Protein AF-A0A954G1L8-F1 (afdb_monomer_lite)

pLDDT: mean 90.76, std 8.51, range [53.72, 97.62]

Sequence (125 aa):
VEAFPNSFLGLMLSPDLRASPGRGARSDAYYQRLIANGSLPELLRYLIPRRNLRVDLNEFENHDDRAGIVCALTALCVANNTFTAVGDEDGWIVLPPKEFIQTDLWALLEQNAEDHTGGLIVAGS

Foldseek 3Di:
DDPALLQQLCQLDDPVQNPADDPDCRSVSSLVVCVVVCNVVVLVCVLPVPDDDPDDSVVDPDPVVSVVVSVVSQVSCVVSQFWKWKDFPVDIHIHGGPVSGDPVVVVVLVVVQVVDDRIDIDGGD

Radius of gyration: 14.37 Å; chains: 1; bounding box: 35×32×32 Å

Structure (mmCIF, N/CA/C/O backbone):
data_AF-A0A954G1L8-F1
#
_entry.id   AF-A0A954G1L8-F1
#
loop_
_atom_site.group_PDB
_atom_site.id
_atom_site.type_symbol
_atom_site.label_atom_id
_atom_site.label_alt_id
_atom_site.label_comp_id
_atom_site.label_asym_id
_atom_site.label_entity_id
_atom_site.label_seq_id
_atom_site.pdbx_PDB_ins_code
_atom_site.Cartn_x
_atom_site.Cartn_y
_atom_site.Cartn_z
_atom_site.occupancy
_atom_site.B_iso_or_equiv
_atom_site.auth_seq_id
_atom_site.auth_comp_id
_atom_site.auth_asym_id
_atom_site.auth_atom_id
_atom_site.pdbx_PDB_model_num
ATOM 1 N N . VAL A 1 1 ? -8.629 6.848 -13.670 1.00 53.72 1 VAL A N 1
ATOM 2 C CA . VAL A 1 1 ? -8.009 7.054 -12.339 1.00 53.72 1 VAL A CA 1
ATOM 3 C C . VAL A 1 1 ? -8.340 5.825 -11.535 1.00 53.72 1 VAL A C 1
ATOM 5 O O . VAL A 1 1 ? -9.519 5.576 -11.337 1.00 53.72 1 VAL A O 1
ATOM 8 N N . GLU A 1 2 ? -7.337 5.055 -11.133 1.00 61.00 2 GLU A N 1
ATOM 9 C CA . GLU A 1 2 ? -7.530 3.901 -10.254 1.00 61.00 2 GLU A CA 1
ATOM 10 C C . GLU A 1 2 ? -7.291 4.348 -8.816 1.00 61.00 2 GLU A C 1
ATOM 12 O O . GLU A 1 2 ? -6.195 4.791 -8.484 1.00 61.00 2 GLU A O 1
ATOM 17 N N . ALA A 1 3 ? -8.309 4.317 -7.961 1.00 71.50 3 ALA A N 1
ATOM 18 C CA . ALA A 1 3 ? -8.134 4.742 -6.573 1.00 71.50 3 ALA A CA 1
ATOM 19 C C . ALA A 1 3 ? -7.289 3.727 -5.784 1.00 71.50 3 ALA A C 1
ATOM 21 O O . ALA A 1 3 ? -6.410 4.112 -5.020 1.00 71.50 3 ALA A O 1
ATOM 22 N N . PHE A 1 4 ? -7.506 2.433 -6.027 1.00 81.75 4 PHE A N 1
ATOM 23 C CA . PHE A 1 4 ? -6.999 1.371 -5.164 1.00 81.75 4 PHE A CA 1
ATOM 24 C C . PHE A 1 4 ? -5.472 1.154 -5.227 1.00 81.75 4 PHE A C 1
ATOM 26 O O . PHE A 1 4 ? -4.831 1.361 -4.192 1.00 81.75 4 PHE A O 1
ATOM 33 N N . PRO A 1 5 ? -4.833 0.842 -6.380 1.00 85.75 5 PRO A N 1
ATOM 34 C CA . PRO A 1 5 ? -3.380 0.635 -6.401 1.00 85.75 5 PRO A CA 1
ATOM 35 C C . PRO A 1 5 ? -2.608 1.891 -5.984 1.00 85.75 5 PRO A C 1
ATOM 37 O O . PRO A 1 5 ? -1.552 1.808 -5.361 1.00 85.75 5 PRO A O 1
ATOM 40 N N . ASN A 1 6 ? -3.170 3.067 -6.278 1.00 89.44 6 ASN A N 1
ATOM 41 C CA . ASN A 1 6 ? -2.610 4.348 -5.866 1.00 89.44 6 ASN A CA 1
ATOM 42 C C . ASN A 1 6 ? -2.610 4.524 -4.347 1.00 89.44 6 ASN A C 1
ATOM 44 O O . ASN A 1 6 ? -1.585 4.931 -3.808 1.00 89.44 6 ASN A O 1
ATOM 48 N N . SER A 1 7 ? -3.719 4.231 -3.664 1.00 92.12 7 SER A N 1
ATOM 49 C CA . SER A 1 7 ? -3.791 4.343 -2.204 1.00 92.12 7 SER A CA 1
ATOM 50 C C . SER A 1 7 ? -2.875 3.333 -1.520 1.00 92.12 7 SER A C 1
ATOM 52 O O . SER A 1 7 ? -2.132 3.710 -0.618 1.00 92.12 7 SER A O 1
ATOM 54 N N . PHE A 1 8 ? -2.862 2.078 -1.983 1.00 96.06 8 PHE A N 1
ATOM 55 C CA . PHE A 1 8 ? -2.025 1.036 -1.386 1.00 96.06 8 PHE A CA 1
ATOM 56 C C . PHE A 1 8 ? -0.534 1.389 -1.477 1.00 96.06 8 PHE A C 1
ATOM 58 O O . PHE A 1 8 ? 0.157 1.453 -0.464 1.00 96.06 8 PHE A O 1
ATOM 65 N N . LEU A 1 9 ? -0.043 1.684 -2.685 1.00 95.62 9 LEU A N 1
ATOM 66 C CA . LEU A 1 9 ? 1.363 2.034 -2.900 1.00 95.62 9 LEU A CA 1
ATOM 67 C C . LEU A 1 9 ? 1.704 3.406 -2.303 1.00 95.62 9 LEU A C 1
ATOM 69 O O . LEU A 1 9 ? 2.759 3.587 -1.701 1.00 95.62 9 LEU A O 1
ATOM 73 N N . GLY A 1 10 ? 0.810 4.385 -2.444 1.00 94.44 10 GLY A N 1
ATOM 74 C CA . GLY A 1 10 ? 1.036 5.758 -2.000 1.00 94.44 10 GLY A CA 1
ATOM 75 C C . GLY A 1 10 ? 1.319 5.871 -0.503 1.00 94.44 10 GLY A C 1
ATOM 76 O O . GLY A 1 10 ? 2.182 6.653 -0.108 1.00 94.44 10 GLY A O 1
ATOM 77 N N . LEU A 1 11 ? 0.654 5.048 0.314 1.00 95.62 11 LEU A N 1
ATOM 78 C CA . LEU A 1 11 ? 0.853 5.012 1.765 1.00 95.62 11 LEU A CA 1
ATOM 79 C C . LEU A 1 11 ? 2.220 4.476 2.199 1.00 95.62 11 LEU A C 1
ATOM 81 O O . LEU A 1 11 ? 2.665 4.779 3.306 1.00 95.62 11 LEU A O 1
ATOM 85 N N . MET A 1 12 ? 2.894 3.718 1.333 1.00 96.56 12 MET A N 1
ATOM 86 C CA . MET A 1 12 ? 4.216 3.156 1.612 1.00 96.56 12 MET A CA 1
ATOM 87 C C . MET A 1 12 ? 5.359 4.113 1.259 1.00 96.56 12 MET A C 1
ATOM 89 O O . MET A 1 12 ? 6.480 3.924 1.726 1.00 96.56 12 MET A O 1
ATOM 93 N N . LEU A 1 13 ? 5.110 5.133 0.431 1.00 94.50 13 LEU A N 1
ATOM 94 C CA . LEU A 1 13 ? 6.157 6.022 -0.081 1.00 94.50 13 LEU A CA 1
ATOM 95 C C . LEU A 1 13 ? 6.699 6.940 1.008 1.00 94.50 13 LEU A C 1
ATOM 97 O O . LEU A 1 13 ? 5.968 7.794 1.517 1.00 94.50 13 LEU A O 1
ATOM 101 N N . SER A 1 14 ? 8.000 6.854 1.274 1.00 90.38 14 SER A N 1
ATOM 102 C CA . SER A 1 14 ? 8.710 7.842 2.087 1.00 90.38 14 SER A CA 1
ATOM 103 C C . SER A 1 14 ? 8.563 9.257 1.498 1.00 90.38 14 SER A C 1
ATOM 105 O O . SER A 1 14 ? 8.360 9.399 0.286 1.00 90.38 14 SER A O 1
ATOM 107 N N . PRO A 1 15 ? 8.631 10.323 2.318 1.00 87.81 15 PRO A N 1
AT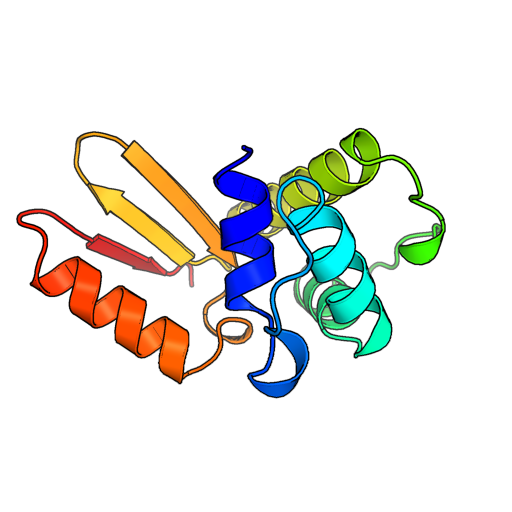OM 108 C CA . PRO A 1 15 ? 8.362 11.694 1.874 1.00 87.81 15 PRO A CA 1
ATOM 109 C C . PRO A 1 15 ? 9.122 12.136 0.612 1.00 87.81 15 PRO A C 1
ATOM 111 O O . PRO A 1 15 ? 8.550 12.806 -0.248 1.00 87.81 15 PRO A O 1
ATOM 114 N N . ASP A 1 16 ? 10.375 11.711 0.457 1.00 85.44 16 ASP A N 1
ATOM 115 C CA . ASP A 1 16 ? 11.236 11.987 -0.699 1.00 85.44 16 ASP A CA 1
ATOM 116 C C . ASP A 1 16 ? 10.752 11.322 -2.002 1.00 85.44 16 ASP A C 1
ATOM 118 O O . ASP A 1 16 ? 11.002 11.829 -3.096 1.00 85.44 16 ASP A O 1
ATOM 122 N N . LEU A 1 17 ? 9.984 10.235 -1.901 1.00 84.06 17 LEU A N 1
ATOM 123 C CA . LEU A 1 17 ? 9.461 9.474 -3.037 1.00 84.06 17 LEU A CA 1
ATOM 124 C C . LEU A 1 17 ? 8.030 9.858 -3.426 1.00 84.06 17 LEU A C 1
ATOM 126 O O . LEU A 1 17 ? 7.502 9.331 -4.409 1.00 84.06 17 LEU A O 1
ATOM 130 N N . ARG A 1 18 ? 7.383 10.779 -2.705 1.00 82.25 18 ARG A N 1
ATOM 131 C CA . ARG A 1 18 ? 5.977 11.162 -2.946 1.00 82.25 18 ARG A CA 1
ATOM 132 C C . ARG A 1 18 ? 5.769 12.155 -4.079 1.00 82.25 18 ARG A C 1
ATOM 134 O O . ARG A 1 18 ? 4.625 12.377 -4.473 1.00 82.25 18 ARG A O 1
ATOM 141 N N . ALA A 1 19 ? 6.838 12.738 -4.627 1.00 78.50 19 ALA A N 1
ATOM 142 C CA . ALA A 1 19 ? 6.752 13.720 -5.707 1.00 78.50 19 ALA A CA 1
ATOM 143 C C . ALA A 1 19 ? 5.891 13.184 -6.864 1.00 78.50 19 ALA A C 1
ATOM 145 O O . ALA A 1 19 ? 6.289 12.240 -7.549 1.00 78.50 19 ALA A O 1
ATOM 146 N N . SER A 1 20 ? 4.687 13.729 -7.058 1.00 65.62 20 SER A N 1
ATOM 147 C CA . SER A 1 20 ? 3.722 13.113 -7.970 1.00 65.62 20 SER A CA 1
ATOM 148 C C . SER A 1 20 ? 4.268 13.119 -9.402 1.00 65.62 20 SER A C 1
ATOM 150 O O . SER A 1 20 ? 4.537 14.193 -9.942 1.00 65.62 20 SER A O 1
ATOM 152 N N . PRO A 1 21 ? 4.371 11.955 -10.063 1.00 65.94 21 PRO A N 1
ATOM 153 C CA . PRO A 1 21 ? 4.419 11.931 -11.517 1.00 65.94 21 PRO A CA 1
ATOM 154 C C . PRO A 1 21 ? 3.117 12.548 -12.047 1.00 65.94 21 PRO A C 1
ATOM 156 O O . PRO A 1 21 ? 2.104 12.589 -11.335 1.00 65.94 21 PRO A O 1
ATOM 15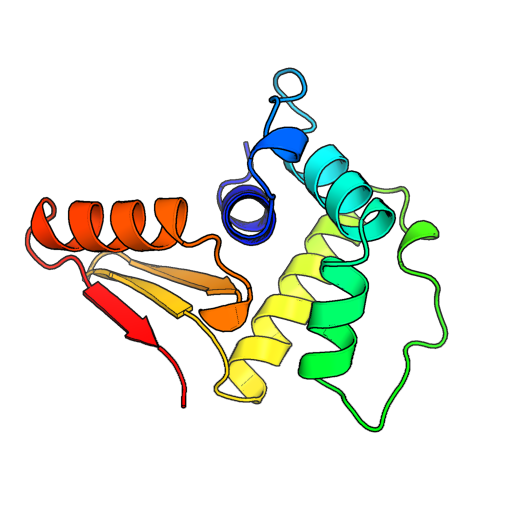9 N N . GLY A 1 22 ? 3.133 13.059 -13.277 1.00 63.44 22 GLY A N 1
ATOM 160 C CA . GLY A 1 22 ? 1.957 13.657 -13.912 1.00 63.44 22 GLY A CA 1
ATOM 161 C C . GLY A 1 22 ? 0.711 12.751 -13.907 1.00 63.44 22 GLY A C 1
ATOM 162 O O . GLY A 1 22 ? 0.738 11.571 -13.550 1.00 63.44 22 GLY A O 1
ATOM 163 N N . ARG A 1 23 ? -0.435 13.315 -14.299 1.00 61.19 23 ARG A N 1
ATOM 164 C CA . ARG A 1 23 ? -1.722 12.599 -14.345 1.00 61.19 23 ARG A CA 1
ATOM 165 C C . ARG A 1 23 ? -1.617 11.364 -15.264 1.00 61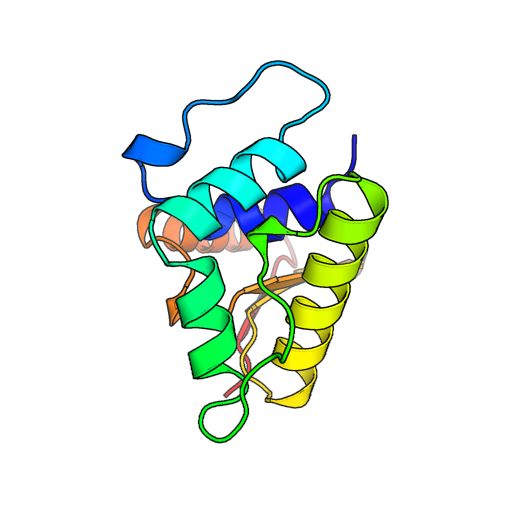.19 23 ARG A C 1
ATOM 167 O O . ARG A 1 23 ? -1.231 11.513 -16.413 1.00 61.19 23 ARG A O 1
ATOM 174 N N . GLY A 1 24 ? -2.006 10.180 -14.777 1.00 65.06 24 GLY A N 1
ATOM 175 C CA . GLY A 1 24 ? -2.199 8.972 -15.602 1.00 65.06 24 GLY A CA 1
ATOM 176 C C . GLY A 1 24 ? -1.312 7.766 -15.272 1.00 65.06 24 GLY A C 1
ATOM 177 O O . GLY A 1 24 ? -1.763 6.655 -15.496 1.00 65.06 24 GLY A O 1
ATOM 178 N N . ALA A 1 25 ? -0.133 7.958 -14.668 1.00 74.81 25 ALA A N 1
ATOM 179 C CA . ALA A 1 25 ? 0.839 6.877 -14.408 1.00 74.81 25 ALA A CA 1
ATOM 180 C C . ALA A 1 25 ? 1.327 6.844 -12.944 1.00 74.81 25 ALA A C 1
ATOM 182 O O . ALA A 1 25 ? 2.487 6.550 -12.651 1.00 74.81 25 ALA A O 1
ATOM 183 N N . ARG A 1 26 ? 0.456 7.239 -12.003 1.00 86.88 26 ARG A N 1
ATOM 184 C CA . ARG A 1 26 ? 0.840 7.400 -10.592 1.00 86.88 26 ARG A CA 1
ATOM 185 C C . ARG A 1 26 ? 1.210 6.067 -9.938 1.00 86.88 26 ARG A C 1
ATOM 187 O O . ARG A 1 26 ? 2.290 5.981 -9.364 1.00 86.88 26 ARG A O 1
ATOM 194 N N . SER A 1 27 ? 0.371 5.043 -10.085 1.00 88.88 27 SER A N 1
ATOM 195 C CA . SER A 1 27 ? 0.592 3.713 -9.505 1.00 88.88 27 SER A CA 1
ATOM 196 C C . SER A 1 27 ? 1.839 3.060 -10.085 1.00 88.88 27 SER A C 1
ATOM 198 O O . SER A 1 27 ? 2.657 2.559 -9.326 1.00 88.88 27 SER A O 1
ATOM 200 N N . ASP A 1 28 ? 2.047 3.164 -11.397 1.00 91.62 28 ASP A N 1
ATOM 201 C CA . ASP A 1 28 ? 3.246 2.661 -12.076 1.00 91.62 28 ASP A CA 1
ATOM 202 C C . ASP A 1 28 ? 4.533 3.262 -11.512 1.00 91.62 28 ASP A C 1
ATOM 204 O O . ASP A 1 28 ? 5.481 2.548 -11.189 1.00 91.62 28 ASP A O 1
ATOM 208 N N . ALA A 1 29 ? 4.566 4.582 -11.351 1.00 91.94 29 ALA A N 1
ATOM 209 C CA . ALA A 1 29 ? 5.740 5.245 -10.809 1.00 91.94 29 ALA A CA 1
ATOM 210 C C . ALA A 1 29 ? 5.935 4.948 -9.318 1.00 91.94 29 ALA A C 1
ATOM 212 O O . ALA A 1 29 ? 7.070 4.820 -8.865 1.00 91.94 29 ALA A O 1
ATOM 213 N N . TYR A 1 30 ? 4.853 4.842 -8.542 1.00 93.75 30 TYR A N 1
ATOM 214 C CA . TYR A 1 30 ? 4.932 4.455 -7.134 1.00 93.75 30 TYR A CA 1
ATOM 215 C C . TYR A 1 30 ? 5.473 3.035 -6.991 1.00 93.75 30 TYR A C 1
ATOM 217 O O . TYR A 1 30 ? 6.380 2.812 -6.196 1.00 93.75 30 TYR A O 1
ATOM 225 N N . TYR A 1 31 ? 4.991 2.111 -7.819 1.00 94.38 31 TYR A N 1
ATOM 226 C CA . TYR A 1 31 ? 5.467 0.736 -7.892 1.00 94.38 31 TYR A CA 1
ATOM 227 C C . TYR A 1 31 ? 6.976 0.693 -8.162 1.00 94.38 31 TYR A C 1
ATOM 229 O O . TYR A 1 31 ? 7.729 0.125 -7.376 1.00 94.38 31 TYR A O 1
ATOM 237 N N . GLN A 1 32 ? 7.440 1.387 -9.206 1.00 94.12 32 GLN A N 1
ATOM 238 C CA . GLN A 1 32 ? 8.865 1.456 -9.547 1.00 94.12 32 GLN A CA 1
ATOM 239 C C . GLN A 1 32 ? 9.718 2.058 -8.423 1.00 94.12 32 GLN A C 1
ATOM 241 O O . GLN A 1 32 ? 10.788 1.539 -8.114 1.00 94.12 32 GLN A O 1
ATOM 246 N N . ARG A 1 33 ? 9.250 3.130 -7.774 1.00 94.56 33 ARG A N 1
ATOM 247 C CA . ARG A 1 33 ? 9.970 3.766 -6.657 1.00 94.56 33 ARG A CA 1
ATOM 248 C C . ARG A 1 33 ? 10.065 2.859 -5.434 1.00 94.56 33 ARG A C 1
ATOM 250 O O . ARG A 1 33 ? 11.122 2.807 -4.814 1.00 94.56 33 ARG A O 1
ATOM 257 N N . LEU A 1 34 ? 8.991 2.136 -5.116 1.00 95.88 34 LEU A N 1
ATOM 258 C CA . LEU A 1 34 ? 8.949 1.199 -3.991 1.00 95.88 34 LEU A CA 1
ATOM 259 C C . LEU A 1 34 ? 9.756 -0.076 -4.250 1.00 95.88 34 LEU A C 1
ATOM 261 O O . LEU A 1 34 ? 10.207 -0.728 -3.311 1.00 95.88 34 LEU A O 1
ATOM 265 N N . ILE A 1 35 ? 9.954 -0.452 -5.512 1.00 95.50 35 ILE A N 1
ATOM 266 C CA . ILE A 1 35 ? 10.950 -1.467 -5.856 1.00 95.50 35 ILE A CA 1
ATOM 267 C C . ILE A 1 35 ? 12.353 -0.901 -5.666 1.00 95.50 35 ILE A C 1
ATOM 269 O O . ILE A 1 35 ? 13.167 -1.515 -4.981 1.00 95.50 35 ILE A O 1
ATOM 273 N N . ALA A 1 36 ? 12.627 0.274 -6.238 1.00 94.50 36 ALA A N 1
ATOM 274 C CA . ALA A 1 36 ? 13.957 0.874 -6.243 1.00 94.50 36 ALA A CA 1
ATOM 275 C C . ALA A 1 36 ? 14.499 1.155 -4.832 1.00 94.50 36 ALA A C 1
ATOM 277 O O . ALA A 1 36 ? 15.696 1.000 -4.600 1.00 94.50 36 ALA A O 1
ATOM 278 N N . ASN A 1 37 ? 13.637 1.536 -3.885 1.00 94.19 37 ASN A N 1
ATOM 279 C CA . ASN A 1 37 ? 14.027 1.758 -2.490 1.00 94.19 37 ASN A CA 1
ATOM 280 C C . ASN A 1 37 ? 13.949 0.489 -1.611 1.00 94.19 37 ASN A C 1
ATOM 282 O O . ASN A 1 37 ? 14.297 0.546 -0.434 1.00 94.19 37 ASN A 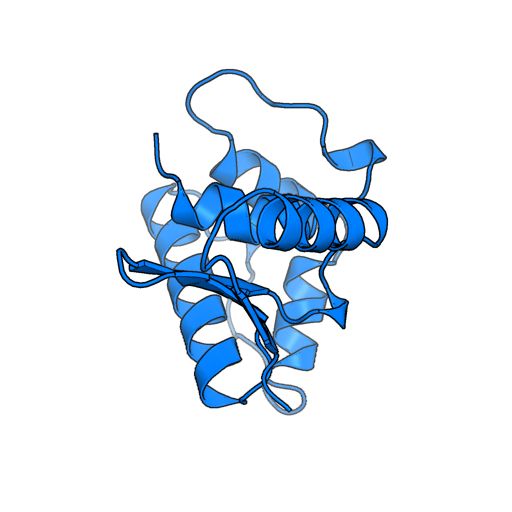O 1
ATOM 286 N N . GLY A 1 38 ? 13.481 -0.641 -2.154 1.00 95.00 38 GLY A N 1
ATOM 287 C CA . GLY A 1 38 ? 13.370 -1.918 -1.449 1.00 95.00 38 GLY A CA 1
ATOM 288 C C . GLY A 1 38 ? 12.103 -2.128 -0.607 1.00 95.00 38 GLY A C 1
ATOM 289 O O . GLY A 1 38 ? 11.917 -3.239 -0.107 1.00 95.00 38 GLY A O 1
ATOM 290 N N . SER A 1 39 ? 11.204 -1.146 -0.485 1.00 96.25 39 SER A N 1
ATOM 291 C CA . SER A 1 39 ? 9.988 -1.259 0.339 1.00 96.25 39 SER A CA 1
ATOM 292 C C . SER A 1 39 ? 9.021 -2.343 -0.150 1.00 96.25 39 SER A C 1
ATOM 294 O O . SER A 1 39 ? 8.453 -3.075 0.660 1.00 96.25 39 SER A O 1
ATOM 296 N N . LEU A 1 40 ? 8.831 -2.491 -1.466 1.00 95.50 40 LEU A N 1
ATOM 297 C CA . LEU A 1 40 ? 7.943 -3.522 -2.019 1.00 95.50 40 LEU A CA 1
ATOM 298 C C . LEU A 1 40 ? 8.536 -4.943 -1.872 1.00 95.50 40 LEU A C 1
ATOM 300 O O . LEU A 1 40 ? 7.823 -5.833 -1.399 1.00 95.50 40 LEU A O 1
ATOM 304 N N . PRO A 1 41 ? 9.833 -5.180 -2.173 1.00 95.00 41 PRO A N 1
ATOM 305 C CA . PRO A 1 41 ? 10.512 -6.423 -1.800 1.00 95.00 41 PRO A CA 1
ATOM 306 C C . PRO A 1 41 ? 10.463 -6.742 -0.299 1.00 95.00 41 PRO A C 1
ATOM 308 O O . PRO A 1 41 ? 10.349 -7.906 0.086 1.00 95.00 41 PRO A O 1
ATOM 311 N N . GLU A 1 42 ? 10.558 -5.733 0.566 1.00 95.94 42 GLU A N 1
ATOM 312 C CA . GLU A 1 42 ? 10.457 -5.915 2.013 1.00 95.94 42 GLU A CA 1
ATOM 313 C C . GLU A 1 42 ? 9.060 -6.350 2.454 1.00 95.94 42 GLU A C 1
ATOM 315 O O . GLU A 1 42 ? 8.954 -7.312 3.217 1.00 95.94 42 GLU A O 1
ATOM 320 N N . LEU A 1 43 ? 8.004 -5.730 1.917 1.00 96.38 43 LEU A N 1
ATOM 321 C CA . LEU A 1 43 ? 6.624 -6.157 2.158 1.00 96.38 43 LEU A CA 1
ATOM 322 C C . LEU A 1 43 ? 6.424 -7.620 1.757 1.00 96.38 43 LEU A C 1
ATOM 324 O O . LEU A 1 43 ? 5.871 -8.413 2.515 1.00 96.38 43 LEU A O 1
ATOM 328 N N . LEU A 1 44 ? 6.932 -8.012 0.591 1.00 95.19 44 LEU A N 1
ATOM 329 C CA . LEU A 1 44 ? 6.854 -9.395 0.137 1.00 95.19 44 LEU A CA 1
ATOM 330 C C . LEU A 1 44 ? 7.565 -10.357 1.106 1.00 95.19 44 LEU A C 1
ATOM 332 O O . LEU A 1 44 ? 6.984 -11.368 1.496 1.00 95.19 44 LEU A O 1
ATOM 336 N N . ARG A 1 45 ? 8.791 -10.039 1.546 1.00 94.88 45 ARG A N 1
ATOM 337 C CA . ARG A 1 45 ? 9.512 -10.854 2.545 1.00 94.88 45 ARG A CA 1
ATOM 338 C C . ARG A 1 45 ? 8.770 -10.929 3.876 1.00 94.88 45 ARG A C 1
ATOM 340 O O . ARG A 1 45 ? 8.792 -11.979 4.508 1.00 94.88 45 ARG A O 1
ATOM 347 N N . TYR A 1 46 ? 8.132 -9.844 4.297 1.00 95.69 46 TYR A N 1
ATOM 348 C CA . TYR A 1 46 ? 7.320 -9.813 5.508 1.00 95.69 46 TYR A CA 1
ATOM 349 C C . TYR A 1 46 ? 6.106 -10.747 5.399 1.00 95.69 46 TYR A C 1
ATOM 351 O O . TYR A 1 46 ? 5.828 -11.511 6.320 1.00 95.69 46 TYR A O 1
ATOM 359 N N . LEU A 1 47 ? 5.434 -10.759 4.245 1.00 94.94 47 LEU A N 1
ATOM 360 C CA . LEU A 1 47 ? 4.240 -11.571 4.013 1.00 94.94 47 LEU A CA 1
ATOM 361 C C . LEU A 1 47 ? 4.536 -13.059 3.755 1.00 94.94 47 LEU A C 1
ATOM 363 O O . LEU A 1 47 ? 3.714 -13.922 4.061 1.00 94.94 47 LEU A O 1
ATOM 367 N N . ILE A 1 48 ? 5.688 -13.395 3.177 1.00 93.69 48 ILE A N 1
ATOM 368 C CA . ILE A 1 48 ? 6.077 -14.784 2.886 1.00 93.69 48 ILE A CA 1
ATOM 369 C C . ILE A 1 48 ? 7.527 -15.078 3.310 1.00 93.69 48 ILE A C 1
ATOM 371 O O . ILE A 1 48 ? 8.339 -15.482 2.481 1.00 93.69 48 ILE A O 1
ATOM 375 N N . PRO A 1 49 ? 7.877 -15.008 4.607 1.00 92.25 49 PRO A N 1
ATOM 376 C CA . PRO A 1 49 ? 9.271 -15.012 5.087 1.00 92.25 49 PRO A CA 1
ATOM 377 C C . PRO A 1 49 ? 10.074 -16.287 4.786 1.00 92.25 49 PRO A C 1
ATOM 379 O O . PRO A 1 49 ? 11.290 -16.317 4.951 1.00 92.25 49 PRO A O 1
ATOM 382 N N . ARG A 1 50 ? 9.408 -17.366 4.362 1.00 91.50 50 ARG A N 1
ATOM 383 C CA . ARG A 1 50 ? 10.026 -18.657 4.010 1.00 91.50 50 ARG A CA 1
ATOM 384 C C . ARG A 1 50 ? 9.850 -19.026 2.538 1.00 91.50 50 ARG A C 1
ATOM 386 O O . ARG A 1 50 ? 10.075 -20.175 2.164 1.00 91.50 50 ARG A O 1
ATOM 393 N N . ARG A 1 51 ? 9.389 -18.090 1.709 1.00 90.44 51 ARG A N 1
ATOM 394 C CA . ARG A 1 51 ? 9.223 -18.284 0.268 1.00 90.44 51 ARG A CA 1
ATOM 395 C C . ARG A 1 51 ? 9.834 -17.099 -0.464 1.00 90.44 51 ARG A C 1
ATOM 397 O O . ARG A 1 51 ? 9.913 -16.001 0.064 1.00 90.44 51 ARG A O 1
ATOM 404 N N . ASN A 1 52 ? 10.238 -17.342 -1.700 1.00 84.69 52 ASN A N 1
ATOM 405 C CA . ASN A 1 52 ? 10.686 -16.302 -2.610 1.00 84.69 52 ASN A CA 1
ATOM 406 C C . ASN A 1 52 ? 9.848 -16.392 -3.877 1.00 84.69 52 ASN A C 1
ATOM 408 O O . ASN A 1 52 ? 9.472 -17.494 -4.298 1.00 84.69 52 ASN A O 1
ATOM 412 N N . LEU A 1 53 ? 9.578 -15.247 -4.493 1.00 85.94 53 LEU A N 1
ATOM 413 C CA . LEU A 1 53 ? 9.114 -15.244 -5.870 1.00 85.94 53 LEU A CA 1
ATOM 414 C C . LEU A 1 53 ? 10.269 -15.685 -6.770 1.00 85.94 53 LEU A C 1
ATOM 416 O O . LEU A 1 53 ? 11.428 -15.365 -6.523 1.00 85.94 53 LEU A O 1
ATOM 420 N N . ARG A 1 54 ? 9.941 -16.468 -7.798 1.00 87.31 54 ARG A N 1
ATOM 421 C CA . ARG A 1 54 ? 10.907 -16.862 -8.834 1.00 87.31 54 ARG A CA 1
ATOM 422 C C . ARG A 1 54 ? 11.115 -15.777 -9.893 1.00 87.31 54 ARG A C 1
ATOM 424 O O . ARG A 1 54 ? 11.978 -15.947 -10.740 1.00 87.31 54 ARG A O 1
ATOM 431 N N . VAL A 1 55 ? 10.300 -14.729 -9.844 1.00 88.31 55 VAL A N 1
ATOM 432 C CA . VAL A 1 55 ? 10.277 -13.599 -10.774 1.00 88.31 55 VAL A CA 1
ATOM 433 C C . VAL A 1 55 ? 10.772 -12.351 -10.053 1.00 88.31 55 VAL A C 1
ATOM 435 O O . VAL A 1 55 ? 10.473 -12.179 -8.865 1.00 88.31 55 VAL A O 1
ATOM 438 N N . ASP A 1 56 ? 11.513 -11.495 -10.751 1.00 90.56 56 ASP A N 1
ATOM 439 C CA . ASP A 1 56 ? 11.843 -10.157 -10.266 1.00 90.56 56 ASP A CA 1
ATOM 440 C C . ASP A 1 56 ? 10.634 -9.231 -10.470 1.00 90.56 56 ASP A C 1
ATOM 442 O O . ASP A 1 56 ? 9.998 -9.221 -11.522 1.00 90.56 56 ASP A O 1
ATOM 446 N N . LEU A 1 57 ? 10.304 -8.429 -9.457 1.00 92.00 57 LEU A N 1
ATOM 447 C CA . LEU A 1 57 ? 9.219 -7.451 -9.548 1.00 92.00 57 LEU A CA 1
ATOM 448 C C . LEU A 1 57 ? 9.494 -6.374 -10.618 1.00 92.00 57 LEU A C 1
ATOM 450 O O . LEU A 1 57 ? 8.555 -5.754 -11.112 1.00 92.00 57 LEU A O 1
ATOM 454 N N . ASN A 1 58 ? 10.756 -6.164 -11.009 1.00 92.62 58 ASN A N 1
ATOM 455 C CA . ASN A 1 58 ? 11.119 -5.276 -12.117 1.00 92.62 58 ASN A CA 1
ATOM 456 C C . ASN A 1 58 ? 10.713 -5.815 -13.498 1.00 92.62 58 ASN A C 1
ATOM 458 O O . ASN A 1 58 ? 10.637 -5.027 -14.437 1.00 92.62 58 ASN A O 1
ATOM 462 N N . GLU A 1 59 ? 10.442 -7.119 -13.640 1.00 92.00 59 GLU A N 1
ATOM 463 C CA . GLU A 1 59 ? 10.045 -7.725 -14.922 1.00 92.00 59 GLU A CA 1
ATOM 464 C C . GLU A 1 59 ? 8.624 -7.315 -15.354 1.00 92.00 59 GLU A C 1
ATOM 466 O O . GLU A 1 59 ? 8.258 -7.469 -16.519 1.00 92.00 59 GLU A O 1
ATOM 471 N N . PHE A 1 60 ? 7.814 -6.762 -14.443 1.00 91.44 60 PHE A N 1
ATOM 472 C CA . PHE A 1 60 ? 6.458 -6.301 -14.746 1.00 91.44 60 PHE A CA 1
ATOM 473 C C . PHE A 1 60 ? 6.471 -4.879 -15.326 1.00 91.44 60 PHE A C 1
ATOM 475 O O . PHE A 1 60 ? 6.533 -3.871 -14.608 1.00 91.44 60 PHE A O 1
ATOM 482 N N . GLU A 1 61 ? 6.399 -4.788 -16.654 1.00 88.12 61 GLU A N 1
ATOM 483 C CA . GLU A 1 61 ? 6.386 -3.515 -17.386 1.00 88.12 61 GLU A CA 1
ATOM 484 C C . GLU A 1 61 ? 4.975 -2.962 -17.624 1.00 88.12 61 GLU A C 1
ATOM 486 O O . GLU A 1 61 ? 4.788 -1.743 -17.585 1.00 88.12 61 GLU A O 1
ATOM 491 N N . ASN A 1 62 ? 3.991 -3.842 -17.842 1.00 90.00 62 ASN A N 1
ATOM 492 C CA . ASN A 1 62 ? 2.610 -3.462 -18.125 1.00 90.00 62 ASN A CA 1
ATOM 493 C C . ASN A 1 62 ? 1.903 -2.957 -16.855 1.00 90.00 62 ASN A C 1
ATOM 495 O O . ASN A 1 62 ? 2.040 -3.526 -15.770 1.00 90.00 62 ASN A O 1
ATOM 499 N N . HIS A 1 63 ? 1.119 -1.894 -17.017 1.00 89.75 63 HIS A N 1
ATOM 500 C CA . HIS A 1 63 ? 0.240 -1.336 -15.996 1.00 89.75 63 HIS A CA 1
ATOM 501 C C . HIS A 1 63 ? -0.684 -2.385 -15.356 1.00 89.75 63 HIS A C 1
ATOM 503 O O . HIS A 1 63 ? -0.745 -2.483 -14.131 1.00 89.75 63 HIS A O 1
ATOM 509 N N . ASP A 1 64 ? -1.344 -3.206 -16.175 1.00 90.31 64 ASP A N 1
ATOM 510 C CA . ASP A 1 64 ? -2.309 -4.206 -15.709 1.00 90.31 64 ASP A CA 1
ATOM 511 C C . ASP A 1 64 ? -1.621 -5.297 -14.878 1.00 90.31 64 ASP A C 1
ATOM 513 O O . ASP A 1 64 ? -2.149 -5.732 -13.852 1.00 90.31 64 ASP A O 1
ATOM 517 N N . ASP A 1 65 ? -0.401 -5.691 -15.261 1.00 92.06 65 ASP A N 1
ATOM 518 C CA . ASP A 1 65 ? 0.395 -6.660 -14.504 1.00 92.06 65 ASP A CA 1
ATOM 519 C C . ASP A 1 65 ? 0.776 -6.091 -13.134 1.00 92.06 65 ASP A C 1
ATOM 521 O O . ASP A 1 65 ? 0.623 -6.759 -12.109 1.00 92.06 65 ASP A O 1
ATOM 525 N N . ARG A 1 66 ? 1.213 -4.825 -13.085 1.00 93.56 66 ARG A N 1
ATOM 526 C CA . ARG A 1 66 ? 1.532 -4.143 -11.821 1.00 93.56 66 ARG A CA 1
ATOM 527 C C . ARG A 1 66 ? 0.309 -4.031 -10.923 1.00 93.56 66 ARG A C 1
ATOM 529 O O . ARG A 1 66 ? 0.410 -4.332 -9.733 1.00 93.56 66 ARG A O 1
ATOM 536 N N . ALA A 1 67 ? -0.840 -3.647 -11.475 1.00 92.00 67 ALA A N 1
ATOM 537 C CA . ALA A 1 67 ? -2.099 -3.612 -10.739 1.00 92.00 67 ALA A CA 1
ATOM 538 C C . ALA A 1 67 ? -2.461 -5.006 -10.197 1.00 92.00 67 ALA A C 1
ATOM 540 O O . ALA A 1 67 ? -2.796 -5.141 -9.019 1.00 92.00 67 ALA A O 1
ATOM 541 N N . GLY A 1 68 ? -2.298 -6.055 -11.009 1.00 93.06 68 GLY A N 1
ATOM 542 C CA . GLY A 1 68 ? -2.486 -7.448 -10.605 1.00 93.06 68 GLY A CA 1
ATOM 543 C C . GLY A 1 68 ? -1.584 -7.869 -9.441 1.00 93.06 68 GLY A C 1
ATOM 544 O O . GLY A 1 68 ? -2.062 -8.488 -8.488 1.00 93.06 68 GLY A O 1
ATOM 545 N N . ILE A 1 69 ? -0.304 -7.483 -9.462 1.00 93.44 69 ILE A N 1
ATOM 546 C CA . ILE A 1 69 ? 0.627 -7.739 -8.353 1.00 93.44 69 ILE A CA 1
ATOM 547 C C . ILE A 1 69 ? 0.186 -7.016 -7.081 1.00 93.44 69 ILE A C 1
ATOM 549 O O . ILE A 1 69 ? 0.191 -7.625 -6.012 1.00 93.44 69 ILE A O 1
ATOM 553 N N . VAL A 1 70 ? -0.231 -5.751 -7.170 1.00 95.19 70 VAL A N 1
ATOM 554 C CA . VAL A 1 70 ? -0.733 -5.012 -6.000 1.00 95.19 70 VAL A CA 1
ATOM 555 C C . VAL A 1 70 ? -1.971 -5.697 -5.420 1.00 95.19 70 VAL A C 1
ATOM 557 O O . VAL A 1 70 ? -2.015 -5.935 -4.217 1.00 95.19 70 VAL A O 1
ATOM 560 N N . CYS A 1 71 ? -2.918 -6.121 -6.261 1.00 95.56 71 CYS A N 1
ATOM 561 C CA . CYS A 1 71 ? -4.081 -6.899 -5.829 1.00 95.56 71 CYS A CA 1
ATOM 562 C C . CYS A 1 71 ? -3.685 -8.210 -5.126 1.00 95.56 71 CYS A C 1
ATOM 564 O O . CYS A 1 71 ? -4.233 -8.539 -4.073 1.00 95.56 71 CYS A O 1
ATOM 566 N N . ALA A 1 72 ? -2.717 -8.950 -5.673 1.00 94.94 72 ALA A N 1
ATOM 567 C CA . ALA A 1 72 ? -2.228 -10.187 -5.069 1.00 94.94 72 ALA A CA 1
ATOM 568 C C . ALA A 1 72 ? -1.546 -9.942 -3.711 1.00 94.94 72 ALA A C 1
ATOM 570 O O . ALA A 1 72 ? -1.765 -10.703 -2.768 1.00 94.94 72 ALA A O 1
ATOM 571 N N . LEU A 1 73 ? -0.759 -8.868 -3.588 1.00 95.56 73 LEU A N 1
ATOM 572 C CA . LEU A 1 73 ? -0.143 -8.460 -2.324 1.00 95.56 73 LEU A CA 1
ATOM 573 C C . LEU A 1 73 ? -1.202 -8.095 -1.285 1.00 95.56 73 LEU A C 1
ATOM 575 O O . LEU A 1 73 ? -1.117 -8.562 -0.154 1.00 95.56 73 LEU A O 1
ATOM 579 N N . THR A 1 74 ? -2.231 -7.334 -1.659 1.00 96.69 74 THR A N 1
ATOM 580 C CA . THR A 1 74 ? -3.329 -7.007 -0.743 1.00 96.69 74 THR A CA 1
ATOM 581 C C . THR A 1 74 ? -4.074 -8.257 -0.280 1.00 96.69 74 THR A C 1
ATOM 583 O O . THR A 1 74 ? -4.339 -8.403 0.912 1.00 96.69 74 THR A O 1
ATOM 586 N N . ALA A 1 75 ? -4.365 -9.198 -1.183 1.00 96.50 75 ALA A N 1
ATOM 587 C CA . ALA A 1 75 ? -4.985 -10.470 -0.811 1.00 96.50 75 ALA A CA 1
ATOM 588 C C . ALA A 1 75 ? -4.108 -11.273 0.165 1.00 96.50 75 ALA A C 1
ATOM 590 O O . ALA A 1 75 ? -4.620 -11.883 1.102 1.00 96.50 75 ALA A O 1
ATOM 591 N N . LEU A 1 76 ? -2.786 -11.243 -0.019 1.00 96.00 76 LEU A N 1
ATOM 592 C CA . LEU A 1 76 ? -1.830 -11.897 0.868 1.00 96.00 76 LEU A CA 1
ATOM 593 C C . LEU A 1 76 ? -1.752 -11.222 2.251 1.00 96.00 76 LEU A C 1
ATOM 595 O O . LEU A 1 76 ? -1.687 -11.932 3.252 1.00 96.00 76 LEU A O 1
ATOM 599 N N . CYS A 1 77 ? -1.824 -9.888 2.322 1.00 97.06 77 CYS A N 1
ATOM 600 C CA . CYS A 1 77 ? -1.971 -9.145 3.580 1.00 97.06 77 CYS A CA 1
ATOM 601 C C . CYS A 1 77 ? -3.201 -9.625 4.365 1.00 97.06 77 CYS A C 1
ATOM 603 O O . CYS A 1 77 ? -3.095 -9.978 5.538 1.00 97.06 77 CYS A O 1
ATOM 605 N N . VAL A 1 78 ? -4.361 -9.714 3.703 1.00 96.44 78 VAL A N 1
ATOM 606 C CA . VAL A 1 78 ? -5.602 -10.209 4.328 1.00 96.44 78 VAL A CA 1
ATOM 607 C C . VAL A 1 78 ? -5.457 -11.666 4.767 1.00 96.44 78 VAL A C 1
ATOM 609 O O . VAL A 1 78 ? -5.808 -12.003 5.893 1.00 96.44 78 VAL A O 1
ATOM 612 N N . ALA A 1 79 ? -4.902 -12.531 3.912 1.00 96.19 79 ALA A N 1
ATOM 613 C CA . ALA A 1 79 ? -4.720 -13.951 4.215 1.00 96.19 79 ALA A CA 1
ATOM 614 C C . ALA A 1 79 ? -3.799 -14.199 5.422 1.00 96.19 79 ALA A C 1
ATOM 616 O O . ALA A 1 79 ? -3.981 -15.180 6.141 1.00 96.19 79 ALA A O 1
ATOM 617 N N . ASN A 1 80 ? -2.830 -13.312 5.650 1.00 94.75 80 ASN A N 1
ATOM 618 C CA . ASN A 1 80 ? -1.930 -13.354 6.799 1.00 94.75 80 ASN A CA 1
ATOM 619 C C . ASN A 1 80 ? -2.472 -12.622 8.036 1.00 94.75 80 ASN A C 1
ATOM 621 O O . ASN A 1 80 ? -1.780 -12.583 9.048 1.00 94.75 80 ASN A O 1
ATOM 625 N N . ASN A 1 81 ? -3.669 -12.032 7.957 1.00 95.69 81 ASN A N 1
ATOM 626 C CA . ASN A 1 81 ? -4.211 -11.114 8.957 1.00 95.69 81 ASN A CA 1
ATOM 627 C C . ASN A 1 81 ? -3.279 -9.927 9.272 1.00 95.69 81 ASN A C 1
ATOM 629 O O . ASN A 1 81 ? -3.300 -9.402 10.374 1.00 95.69 81 ASN A O 1
ATOM 633 N N . THR A 1 82 ? -2.468 -9.482 8.310 1.00 95.88 82 THR A N 1
ATOM 634 C CA . THR A 1 82 ? -1.546 -8.347 8.453 1.00 95.88 82 THR A CA 1
ATOM 635 C C . THR A 1 82 ? -1.903 -7.271 7.438 1.00 95.88 82 THR A C 1
ATOM 637 O O . THR A 1 82 ? -1.328 -7.167 6.359 1.00 95.88 82 THR A O 1
ATOM 640 N N . PHE A 1 83 ? -2.920 -6.478 7.756 1.00 96.94 83 PHE A N 1
ATOM 641 C CA . PHE A 1 83 ? -3.448 -5.445 6.868 1.00 96.94 83 PHE A CA 1
ATOM 642 C C . PHE A 1 83 ? -3.969 -4.254 7.666 1.00 96.94 83 PHE A C 1
ATOM 644 O O . PHE A 1 83 ? -4.249 -4.369 8.858 1.00 96.94 83 PHE A O 1
ATOM 651 N N . THR A 1 84 ? -4.150 -3.131 6.979 1.00 97.62 84 THR A N 1
ATOM 652 C CA . THR A 1 84 ? -4.978 -2.016 7.449 1.00 97.62 84 THR A CA 1
ATOM 653 C C . THR A 1 84 ? -6.205 -1.950 6.551 1.00 97.62 84 THR A C 1
ATOM 655 O O . THR A 1 84 ? -6.067 -2.049 5.340 1.00 97.62 84 THR A O 1
ATOM 658 N N . ALA A 1 85 ? -7.404 -1.788 7.089 1.00 95.81 85 ALA A N 1
ATOM 659 C CA . ALA A 1 85 ? -8.599 -1.476 6.318 1.00 95.81 85 ALA A CA 1
ATOM 660 C C . ALA A 1 85 ? -9.183 -0.157 6.809 1.00 95.81 85 ALA A C 1
ATOM 662 O O . ALA A 1 85 ? -9.226 0.092 8.012 1.00 95.81 85 ALA A O 1
ATOM 663 N N . VAL A 1 86 ? -9.620 0.677 5.872 1.00 95.06 86 VAL A N 1
ATOM 664 C CA . VAL A 1 86 ? -10.293 1.945 6.160 1.00 95.06 86 VAL A CA 1
ATOM 665 C C . VAL A 1 86 ? -11.600 2.011 5.396 1.00 95.06 86 VAL A C 1
ATOM 667 O O . VAL A 1 86 ? -11.671 1.543 4.256 1.00 95.06 86 VAL A O 1
ATOM 670 N N . GLY A 1 87 ? -12.629 2.563 6.019 1.00 94.19 87 GLY A N 1
ATOM 671 C CA . GLY A 1 87 ? -13.955 2.595 5.425 1.00 94.19 87 GLY A CA 1
ATOM 672 C C . GLY A 1 87 ? -15.056 2.852 6.436 1.00 94.19 87 GLY A C 1
ATOM 673 O O . GLY A 1 87 ? -14.792 3.188 7.591 1.00 94.19 87 GLY A O 1
ATOM 674 N N . ASP A 1 88 ? -16.279 2.675 5.965 1.00 94.31 88 ASP A N 1
ATOM 675 C CA . ASP A 1 88 ? -17.526 2.849 6.701 1.00 94.31 88 ASP A CA 1
ATOM 676 C C . ASP A 1 88 ? -18.599 1.881 6.148 1.00 94.31 88 ASP A C 1
ATOM 678 O O . ASP A 1 88 ? -18.287 0.812 5.609 1.00 94.31 88 ASP A O 1
ATOM 682 N N . GLU A 1 89 ? -19.878 2.207 6.323 1.00 93.25 89 GLU A N 1
ATOM 683 C CA . GLU A 1 89 ? -20.995 1.408 5.809 1.00 93.25 89 GLU A CA 1
ATOM 684 C C . GLU A 1 89 ? -21.100 1.386 4.274 1.00 93.25 89 GLU A C 1
ATOM 686 O O . GLU A 1 89 ? -21.637 0.421 3.724 1.00 93.25 89 GLU A O 1
ATOM 691 N N . ASP A 1 90 ? -20.540 2.382 3.583 1.00 91.44 90 ASP A N 1
ATOM 692 C CA . ASP A 1 90 ? -20.603 2.508 2.125 1.00 91.44 90 ASP A CA 1
ATOM 693 C C . ASP A 1 90 ? -19.476 1.742 1.419 1.00 91.44 90 ASP A C 1
ATOM 695 O O . ASP A 1 90 ? -19.563 1.438 0.223 1.00 91.44 90 ASP A O 1
ATOM 699 N N . GLY A 1 91 ? -18.416 1.375 2.142 1.00 91.19 91 GLY A N 1
ATOM 700 C CA . GLY A 1 91 ? -17.379 0.511 1.602 1.00 91.19 91 GLY A CA 1
ATOM 701 C C . GLY A 1 91 ? -16.067 0.542 2.362 1.00 91.19 91 GLY A C 1
ATOM 702 O O . GLY A 1 91 ? -15.803 1.403 3.194 1.00 91.19 91 GLY A O 1
ATOM 703 N N . TRP A 1 92 ? -15.213 -0.423 2.022 1.00 92.12 92 TRP A N 1
ATOM 704 C CA . TRP A 1 92 ? -13.912 -0.614 2.650 1.00 92.12 92 TRP A CA 1
ATOM 705 C C . TRP A 1 92 ? -12.810 -0.704 1.609 1.00 92.12 92 TRP A C 1
ATOM 707 O O . TRP A 1 92 ? -12.957 -1.342 0.564 1.00 92.12 92 TRP A O 1
ATOM 717 N N . ILE A 1 93 ? -11.671 -0.107 1.934 1.00 93.25 93 ILE A N 1
ATOM 718 C CA . ILE A 1 93 ? -10.429 -0.244 1.187 1.00 93.25 93 ILE A CA 1
ATOM 719 C C . ILE A 1 93 ? -9.414 -0.933 2.087 1.00 93.25 93 ILE A C 1
ATOM 721 O O . ILE A 1 93 ? -9.136 -0.475 3.193 1.00 93.25 93 ILE A O 1
ATOM 725 N N . VAL A 1 94 ? -8.827 -2.018 1.584 1.00 95.38 94 VAL A N 1
ATOM 726 C CA . VAL A 1 94 ? -7.690 -2.672 2.232 1.00 95.38 94 VAL A CA 1
ATOM 727 C C . VAL A 1 94 ? -6.392 -2.020 1.753 1.00 95.38 94 VAL A C 1
ATOM 729 O O . VAL A 1 94 ? -6.156 -1.832 0.562 1.00 95.38 94 VAL A O 1
ATOM 732 N N . LEU A 1 95 ? -5.552 -1.670 2.710 1.00 96.38 95 LEU A N 1
ATOM 733 C CA . LEU A 1 95 ? -4.292 -0.954 2.604 1.00 96.38 95 LEU A CA 1
ATOM 734 C C . LEU A 1 95 ? -3.145 -1.856 3.120 1.00 96.38 95 LEU A C 1
ATOM 736 O O . LEU A 1 95 ? -3.401 -2.956 3.626 1.00 96.38 95 LEU A O 1
ATOM 740 N N . PRO A 1 96 ? -1.873 -1.435 2.993 1.00 97.38 96 PRO A N 1
ATOM 741 C CA . PRO A 1 96 ? -0.740 -2.201 3.506 1.00 97.38 96 PRO A CA 1
ATOM 742 C C . PRO A 1 96 ? -0.823 -2.425 5.029 1.00 97.38 96 PRO A C 1
ATOM 744 O O . PRO A 1 96 ? -1.577 -1.728 5.721 1.00 97.38 96 PRO A O 1
ATOM 747 N N . PRO A 1 97 ? -0.033 -3.365 5.582 1.00 97.44 97 PRO A N 1
ATOM 748 C CA . PRO A 1 97 ? 0.133 -3.481 7.028 1.00 97.44 97 PRO A CA 1
ATOM 749 C C . PRO A 1 97 ? 0.593 -2.142 7.619 1.00 97.44 97 PRO A C 1
ATOM 751 O O . PRO A 1 97 ? 1.337 -1.403 6.967 1.00 97.44 97 PRO A O 1
ATOM 754 N N . LYS A 1 98 ? 0.170 -1.829 8.848 1.00 96.19 98 LYS A N 1
ATOM 755 C CA . LYS A 1 98 ? 0.489 -0.559 9.521 1.00 96.19 98 LYS A CA 1
ATOM 756 C C . LYS A 1 98 ? 1.994 -0.277 9.550 1.00 96.19 98 LYS A C 1
ATOM 758 O O . LYS A 1 98 ? 2.404 0.865 9.382 1.00 96.19 98 LYS A O 1
ATOM 763 N N . GLU A 1 99 ? 2.810 -1.314 9.702 1.00 95.81 99 GLU A N 1
ATOM 764 C CA . GLU A 1 99 ? 4.275 -1.266 9.730 1.00 95.81 99 GLU A CA 1
ATOM 765 C C . GLU A 1 99 ? 4.889 -0.727 8.431 1.00 95.81 99 GLU A C 1
ATOM 767 O O . GLU A 1 99 ? 6.027 -0.264 8.432 1.00 95.81 99 GLU A O 1
ATOM 772 N N . PHE A 1 100 ? 4.139 -0.781 7.328 1.00 97.31 100 PHE A N 1
ATOM 773 C CA . PHE A 1 100 ? 4.545 -0.290 6.014 1.00 97.31 100 PHE A CA 1
ATOM 774 C C . PHE A 1 100 ? 3.904 1.051 5.653 1.00 97.31 100 PHE A C 1
ATOM 776 O O . PHE A 1 100 ? 4.233 1.613 4.609 1.00 97.31 100 PHE A O 1
ATOM 783 N N . ILE A 1 101 ? 2.998 1.572 6.484 1.00 96.81 101 ILE A N 1
ATOM 784 C CA . ILE A 1 101 ? 2.392 2.888 6.289 1.00 96.81 101 ILE A CA 1
ATOM 785 C C . ILE A 1 101 ? 3.293 3.935 6.941 1.00 96.81 101 ILE A C 1
ATOM 787 O O . ILE A 1 101 ? 3.695 3.811 8.096 1.00 96.81 101 ILE A O 1
ATOM 791 N N . GLN A 1 102 ? 3.600 4.996 6.201 1.00 96.56 102 GLN A N 1
ATOM 792 C CA . GLN A 1 102 ? 4.408 6.091 6.733 1.00 96.56 102 GLN A CA 1
ATOM 793 C C . GLN A 1 102 ? 3.692 6.800 7.889 1.00 96.56 102 GLN A C 1
ATOM 795 O O . GLN A 1 102 ? 2.496 7.071 7.803 1.00 96.56 102 GLN A O 1
ATOM 800 N N . THR A 1 103 ? 4.426 7.146 8.948 1.00 95.62 103 THR A N 1
ATOM 801 C CA . THR A 1 103 ? 3.865 7.675 10.206 1.00 95.62 103 THR A CA 1
ATOM 802 C C . THR A 1 103 ? 2.946 8.880 10.017 1.00 95.62 103 THR A C 1
ATOM 804 O O . THR A 1 103 ? 1.898 8.971 10.648 1.00 95.62 103 THR A O 1
ATOM 807 N N . ASP A 1 104 ? 3.318 9.809 9.144 1.00 95.19 104 ASP A N 1
ATOM 808 C CA . ASP A 1 104 ? 2.523 11.003 8.866 1.00 95.19 104 ASP A CA 1
ATOM 809 C C . ASP A 1 104 ? 1.255 10.694 8.057 1.00 95.19 104 ASP A C 1
ATOM 811 O O . ASP A 1 104 ? 0.226 11.338 8.245 1.00 95.19 104 ASP A O 1
ATOM 815 N N . LEU A 1 105 ? 1.297 9.672 7.201 1.00 95.62 105 LEU A N 1
ATOM 816 C CA . LEU A 1 105 ? 0.119 9.186 6.489 1.00 95.62 105 LEU A CA 1
ATOM 817 C C . LEU A 1 105 ? -0.794 8.365 7.399 1.00 95.62 105 LEU A C 1
ATOM 819 O O . LEU A 1 105 ? -2.006 8.428 7.237 1.00 95.62 105 LEU A O 1
ATOM 823 N N . TRP A 1 106 ? -0.241 7.646 8.377 1.00 96.31 106 TRP A N 1
ATOM 824 C CA . TRP A 1 106 ? -1.033 7.001 9.422 1.00 96.31 106 TRP A CA 1
ATOM 825 C C . TRP A 1 106 ? -1.812 8.036 10.240 1.00 96.31 106 TRP A C 1
ATOM 827 O O . TRP A 1 106 ? -3.023 7.904 10.380 1.00 96.31 106 TRP A O 1
ATOM 837 N N . ALA A 1 107 ? -1.149 9.110 10.680 1.00 96.12 107 ALA A N 1
ATOM 838 C CA . ALA A 1 107 ? -1.812 10.211 11.379 1.00 96.12 107 ALA A CA 1
ATOM 839 C C . ALA A 1 107 ? -2.915 10.862 10.523 1.00 96.12 107 ALA A C 1
ATOM 841 O O . ALA A 1 107 ? -3.973 11.211 11.036 1.00 96.12 107 ALA A O 1
ATOM 842 N N . LEU A 1 108 ? -2.700 10.980 9.207 1.00 94.62 108 LEU A N 1
ATOM 843 C CA . LEU A 1 108 ? -3.728 11.468 8.287 1.00 94.62 108 LEU A CA 1
ATOM 844 C C . LEU A 1 108 ? -4.921 10.507 8.174 1.00 94.62 108 LEU A C 1
ATOM 846 O O . LEU A 1 108 ? -6.056 10.962 8.074 1.00 94.62 108 LEU A O 1
ATOM 850 N N . LEU A 1 109 ? -4.693 9.190 8.181 1.00 94.88 109 LEU A N 1
ATOM 851 C CA . LEU A 1 109 ? -5.788 8.216 8.211 1.00 94.88 109 LEU A CA 1
ATOM 852 C C . LEU A 1 109 ? -6.591 8.337 9.508 1.00 94.88 109 LEU A C 1
ATOM 854 O O . LEU A 1 109 ? -7.816 8.344 9.439 1.00 94.88 109 LEU A O 1
ATOM 858 N N . GLU A 1 110 ? -5.919 8.459 10.658 1.00 96.00 110 GLU A N 1
ATOM 859 C CA . GLU A 1 110 ? -6.566 8.655 11.965 1.00 96.00 110 GLU A CA 1
ATOM 860 C C . GLU A 1 110 ? -7.420 9.923 11.967 1.00 96.00 110 GLU A C 1
ATOM 862 O O . GLU A 1 110 ? -8.605 9.856 12.281 1.00 96.00 110 GLU A O 1
ATOM 867 N N . GLN A 1 111 ? -6.860 11.043 11.504 1.0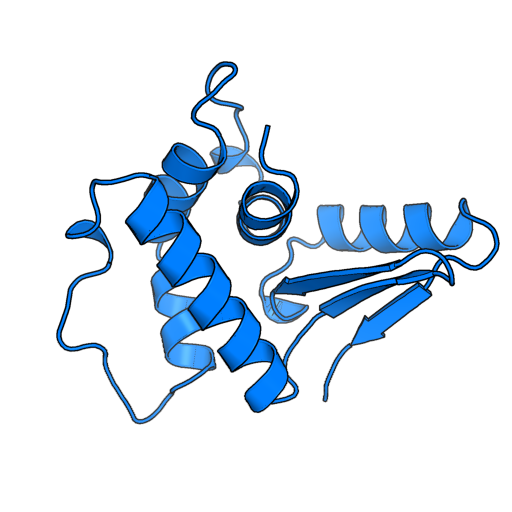0 95.50 111 GLN A N 1
ATOM 868 C CA . GLN A 1 111 ? -7.597 12.296 11.368 1.00 95.50 111 GLN A CA 1
ATOM 869 C C . GLN A 1 111 ? -8.820 12.148 10.452 1.00 95.50 111 GLN A C 1
ATOM 871 O O . GLN A 1 111 ? -9.912 12.581 10.803 1.00 95.50 111 GLN A O 1
ATOM 876 N N . ASN A 1 112 ? -8.667 11.494 9.296 1.00 92.62 112 ASN A N 1
ATOM 877 C CA . ASN A 1 112 ? -9.792 11.260 8.392 1.00 92.62 112 ASN A CA 1
ATOM 878 C C . ASN A 1 112 ? -10.879 10.398 9.057 1.00 92.62 112 ASN A C 1
ATOM 880 O O . ASN A 1 112 ? -12.062 10.668 8.883 1.00 92.62 112 ASN A O 1
ATOM 884 N N . ALA A 1 113 ? -10.513 9.372 9.824 1.00 93.44 113 ALA A N 1
ATOM 885 C CA . ALA A 1 113 ? -11.495 8.548 10.526 1.00 93.44 113 ALA A CA 1
ATOM 886 C C . ALA A 1 113 ? -12.254 9.337 11.609 1.00 93.44 113 ALA A C 1
ATOM 888 O O . ALA A 1 113 ? -13.437 9.089 11.818 1.00 93.44 113 ALA A O 1
ATOM 889 N N . GLU A 1 114 ? -11.607 10.306 12.263 1.00 93.44 114 GLU A N 1
ATOM 890 C CA . GLU A 1 114 ? -12.252 11.198 13.237 1.00 93.44 114 GLU A CA 1
ATOM 891 C C . GLU A 1 114 ? -13.190 12.219 12.573 1.00 93.44 114 GLU A C 1
ATOM 893 O O . GLU A 1 114 ? -14.291 12.467 13.071 1.00 93.44 114 GLU A O 1
ATOM 898 N N . ASP A 1 115 ? -12.776 12.790 11.439 1.00 92.69 115 ASP A N 1
ATOM 899 C CA . ASP A 1 115 ? -13.535 13.818 10.716 1.00 92.69 115 ASP A CA 1
ATOM 900 C C . ASP A 1 115 ? -14.761 13.242 9.976 1.00 92.69 115 ASP A C 1
ATOM 902 O O . ASP A 1 115 ? -15.749 13.946 9.739 1.00 92.69 115 ASP A O 1
ATOM 906 N N . HIS A 1 116 ? -14.726 11.955 9.615 1.00 88.00 116 HIS A N 1
ATOM 907 C CA . HIS A 1 116 ? -15.812 11.265 8.925 1.00 88.00 116 HIS A CA 1
ATOM 908 C C . HIS A 1 116 ? -16.708 10.502 9.909 1.00 88.00 116 HIS A C 1
ATOM 910 O O . HIS A 1 116 ? -16.301 9.530 10.538 1.00 88.00 116 HIS A O 1
ATOM 916 N N . THR A 1 117 ? -17.979 10.905 10.017 1.00 88.25 117 THR A N 1
ATOM 917 C CA . THR A 1 117 ? -18.953 10.201 10.869 1.00 88.25 117 THR A CA 1
ATOM 918 C C . THR A 1 117 ? -19.108 8.750 10.414 1.00 88.25 117 THR A C 1
ATOM 920 O O . THR A 1 117 ? -19.552 8.506 9.300 1.00 88.25 117 THR A O 1
ATOM 923 N N . GLY A 1 118 ? -18.764 7.798 11.286 1.00 88.31 118 GLY A N 1
ATOM 924 C CA . GLY A 1 118 ? -18.790 6.365 10.969 1.00 88.31 118 GLY A CA 1
ATOM 925 C C . GLY A 1 118 ? -17.510 5.830 10.315 1.00 88.31 118 GLY A C 1
ATOM 926 O O . GLY A 1 118 ? -17.428 4.627 10.080 1.00 88.31 118 GLY A O 1
ATOM 927 N N . GLY A 1 119 ? -16.512 6.687 10.071 1.00 91.38 119 GLY A N 1
ATOM 928 C CA . GLY A 1 119 ? -15.207 6.300 9.550 1.00 91.38 119 GLY A CA 1
ATOM 929 C C . GLY A 1 119 ? -14.424 5.449 10.548 1.00 91.38 119 GLY A C 1
ATOM 930 O O . GLY A 1 119 ? -14.352 5.751 11.739 1.00 91.38 119 GLY A O 1
ATOM 931 N N . LEU A 1 120 ? -13.837 4.360 10.060 1.00 93.88 120 LEU A N 1
ATOM 932 C CA . LEU A 1 120 ? -13.125 3.391 10.884 1.00 93.88 120 LEU A CA 1
ATOM 933 C C . LEU A 1 120 ? -11.786 2.997 10.265 1.00 93.88 120 LEU A C 1
ATOM 935 O O . LEU A 1 120 ? -11.633 2.917 9.045 1.00 93.88 120 LEU A O 1
ATOM 939 N N . ILE A 1 121 ? -10.836 2.674 11.144 1.00 95.56 121 ILE A N 1
ATOM 940 C CA . ILE A 1 121 ? -9.578 2.011 10.805 1.00 95.56 121 ILE A CA 1
ATOM 941 C C . ILE A 1 121 ? -9.538 0.678 11.544 1.00 95.56 121 ILE A C 1
ATOM 943 O O . ILE A 1 121 ? -9.641 0.630 12.769 1.00 95.56 121 ILE A O 1
ATOM 947 N N . VAL A 1 122 ? -9.362 -0.407 10.800 1.00 94.44 122 VAL A N 1
ATOM 948 C CA . VAL A 1 122 ? -9.230 -1.762 11.336 1.00 94.44 122 VAL A CA 1
ATOM 949 C C . VAL A 1 122 ? -7.855 -2.293 10.959 1.00 94.44 122 VAL A C 1
ATOM 951 O O . VAL A 1 122 ? -7.489 -2.281 9.788 1.00 94.44 122 VAL A O 1
ATOM 954 N N . ALA A 1 123 ? -7.090 -2.772 11.937 1.00 90.00 123 ALA A N 1
ATOM 955 C CA . ALA A 1 123 ? -5.818 -3.445 11.696 1.00 90.00 123 ALA A CA 1
ATOM 956 C C . ALA A 1 123 ? -5.956 -4.944 11.990 1.00 90.00 123 ALA A C 1
ATOM 958 O O . ALA A 1 123 ? -6.503 -5.325 13.027 1.00 90.00 123 ALA A O 1
ATOM 959 N N . GLY A 1 124 ? -5.468 -5.781 11.076 1.00 83.75 124 GLY A N 1
ATOM 960 C CA . GLY A 1 124 ? -5.267 -7.207 11.338 1.00 83.75 124 GLY A CA 1
ATOM 961 C C . GLY A 1 124 ? -4.155 -7.427 12.379 1.00 83.75 124 GLY A C 1
ATOM 962 O O . GLY A 1 124 ? -3.297 -6.558 12.549 1.00 83.75 124 GLY A O 1
ATOM 963 N N . SER A 1 125 ? -4.182 -8.562 13.090 1.00 70.00 125 SER A N 1
ATOM 964 C CA . SER A 1 125 ? 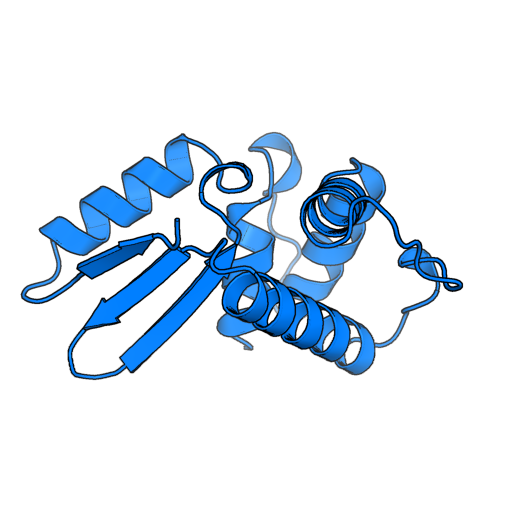-3.205 -8.918 14.144 1.00 70.00 125 SER A CA 1
ATOM 965 C C . SER A 1 125 ? -2.689 -10.349 14.055 1.00 70.00 125 SER A C 1
ATOM 967 O O . SER A 1 125 ? -3.486 -11.244 13.694 1.00 70.00 125 SER A O 1
#

Secondary structure (DSSP, 8-state):
--HHHHHHHHTT--GGG--PPPTT-HHHHHHHHHHHTSHHHHHHHHH-TT---SS-GGG--SHHHHHHHHHHHHHHHHHTT--EEEE-SS-EEEE--GGGS-HHHHHHHHHHHHHSTT-EEEE--